Protein AF-S9UXD7-F1 (afdb_monomer)

Nearest PDB structures (foldseek):
  4kvh-assembly1_A-2  TM=6.970E-01  e=8.553E-04  Halomicrobium mukohataei DSM 12286
  4u13-assembly1_B  TM=7.756E-01  e=3.910E-03  Sinorhizobium meliloti 1021
  5ts4-assembly3_C  TM=5.796E-01  e=7.684E-03  synthetic construct
  3ehc-assembly1_A  TM=6.296E-01  e=1.212E-01  Agrobacterium fabrum str. C58
  7qyj-assembly1_B  TM=4.137E-01  e=4.979E+00  Tannerella forsythia

pLDDT: mean 71.97, std 18.78, range [33.69, 92.44]

Radius of gyration: 16.02 Å; Cα contacts (8 Å, |Δi|>4): 173; chains: 1; bounding box: 45×40×38 Å

Solvent-accessible surface area (backbone atoms only — not comparable to full-atom values): 6475 Å² total; per-residue (Å²): 118,69,69,65,53,57,67,63,47,83,66,23,39,31,38,41,88,90,49,75,31,57,31,65,70,48,31,50,52,52,52,50,56,42,61,76,36,39,50,76,48,71,77,47,67,83,40,74,79,47,102,42,32,31,36,34,36,29,35,37,30,54,40,92,89,63,77,75,94,78,63,99,82,67,57,85,79,52,52,66,72,49,69,40,52,29,38,40,39,38,32,48,57,97,92,36,72,32,34,37,43,35,41,72,56,75,74,85,82,81,130

Mean predicted aligned error: 11.0 Å

Organism: NCBI:txid28005

Foldseek 3Di:
DVVVVQQVDQAAWEAEAVGIDGDDVRNVVVVVVDVVFKDWDWPDDFDDPDPFKTKTKTWIATDQPNDPPPDPPDDSVVSRVDIFIKMWMFGDDPNDTRYIHIDTPPPPPDD

Structure (mmCIF, N/CA/C/O backbone):
data_AF-S9UXD7-F1
#
_entry.id   AF-S9UXD7-F1
#
loop_
_atom_site.group_PDB
_atom_site.id
_atom_site.type_symbol
_atom_site.label_atom_id
_atom_site.label_alt_id
_atom_site.label_comp_id
_atom_site.label_asym_id
_atom_site.label_entity_id
_atom_site.label_seq_id
_atom_site.pdbx_PDB_ins_code
_atom_site.Cartn_x
_atom_site.Cartn_y
_atom_site.Cartn_z
_atom_site.occupancy
_atom_site.B_iso_or_equiv
_atom_site.auth_seq_id
_atom_site.auth_comp_id
_atom_site.auth_asym_id
_atom_site.auth_atom_id
_atom_site.pdbx_PDB_model_num
ATOM 1 N N . MET A 1 1 ? -27.090 -7.910 -16.216 1.00 36.91 1 MET A N 1
ATOM 2 C CA . MET A 1 1 ? -27.456 -7.141 -14.996 1.00 36.91 1 MET A CA 1
ATOM 3 C C . MET A 1 1 ? -26.860 -7.713 -13.696 1.00 36.91 1 MET A C 1
ATOM 5 O O . MET A 1 1 ? -26.620 -6.935 -12.787 1.00 36.91 1 MET A O 1
ATOM 9 N N . LYS A 1 2 ? -26.554 -9.022 -13.592 1.00 37.59 2 LYS A N 1
ATOM 10 C CA . LYS A 1 2 ? -25.864 -9.607 -12.417 1.00 37.59 2 LYS A CA 1
ATOM 11 C C . LYS A 1 2 ? -24.397 -9.157 -12.252 1.00 37.59 2 LYS A C 1
ATOM 13 O O . LYS A 1 2 ? -23.953 -8.993 -11.124 1.00 37.59 2 LYS A O 1
ATOM 18 N N . GLU A 1 3 ? -23.684 -8.866 -13.342 1.00 37.91 3 GLU A N 1
ATOM 19 C CA . GLU A 1 3 ? -22.279 -8.400 -13.307 1.00 37.91 3 GLU A CA 1
ATOM 20 C C . GLU A 1 3 ? -22.113 -6.996 -12.696 1.00 37.91 3 GLU A C 1
ATOM 22 O O . GLU A 1 3 ? -21.145 -6.727 -11.987 1.00 37.91 3 GLU A O 1
ATOM 27 N N . PHE A 1 4 ? -23.089 -6.104 -12.894 1.00 39.22 4 PHE A N 1
ATOM 28 C CA . PHE A 1 4 ? -23.095 -4.781 -12.254 1.00 39.22 4 PHE A CA 1
ATOM 29 C C . PHE A 1 4 ? -23.369 -4.861 -10.747 1.00 39.22 4 PHE A C 1
ATOM 31 O O . PHE A 1 4 ? -22.851 -4.053 -9.981 1.00 39.22 4 PHE A O 1
ATOM 38 N N . VAL A 1 5 ? -24.139 -5.858 -10.302 1.00 42.84 5 VAL A N 1
ATOM 39 C CA . VAL A 1 5 ? -24.425 -6.077 -8.876 1.00 42.84 5 VAL A CA 1
ATOM 40 C C . VAL A 1 5 ? -23.211 -6.678 -8.162 1.00 42.84 5 VAL A C 1
ATOM 42 O O . VAL A 1 5 ? -22.914 -6.261 -7.046 1.00 42.84 5 VAL A 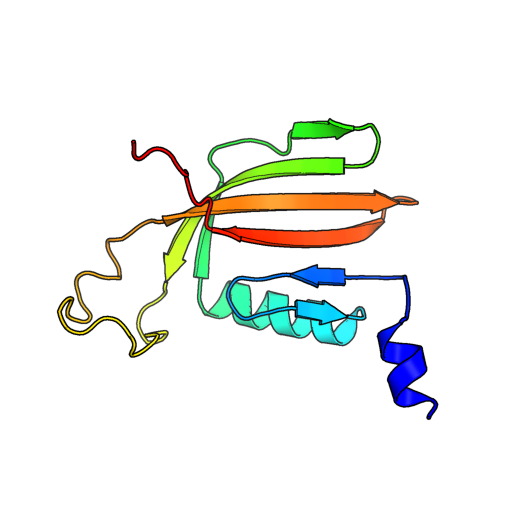O 1
ATOM 45 N N . SER A 1 6 ? -22.431 -7.550 -8.816 1.00 41.38 6 SER A N 1
ATOM 46 C CA . SER A 1 6 ? -21.146 -8.019 -8.267 1.00 41.38 6 SER A CA 1
ATOM 47 C C . SER A 1 6 ? -20.071 -6.925 -8.212 1.00 41.38 6 SER A C 1
ATOM 49 O O . SER A 1 6 ? -19.162 -6.997 -7.394 1.00 41.38 6 SER A O 1
ATOM 51 N N . LEU A 1 7 ? -20.184 -5.869 -9.027 1.00 39.81 7 LEU A N 1
ATOM 52 C CA . LEU A 1 7 ? -19.351 -4.664 -8.897 1.00 39.81 7 LEU A CA 1
ATOM 53 C C . LEU A 1 7 ? -19.752 -3.782 -7.701 1.00 39.81 7 LEU A C 1
ATOM 55 O O . LEU A 1 7 ? -19.003 -2.872 -7.343 1.00 39.81 7 LEU A O 1
ATOM 59 N N . MET A 1 8 ? -20.909 -4.021 -7.079 1.00 43.88 8 MET A N 1
ATOM 60 C CA . MET A 1 8 ? -21.331 -3.375 -5.827 1.00 43.88 8 MET A CA 1
ATOM 61 C C . MET A 1 8 ? -21.059 -4.244 -4.591 1.00 43.88 8 MET A C 1
ATOM 63 O O . MET A 1 8 ? -21.502 -3.910 -3.489 1.00 43.88 8 MET A O 1
ATOM 67 N N . ASP A 1 9 ? -20.341 -5.355 -4.765 1.00 48.50 9 ASP A N 1
ATOM 68 C CA . ASP A 1 9 ? -20.106 -6.313 -3.699 1.00 48.50 9 ASP A CA 1
ATOM 69 C C . ASP A 1 9 ? -19.156 -5.740 -2.631 1.00 48.50 9 ASP A C 1
ATOM 71 O O . ASP A 1 9 ? -18.089 -5.194 -2.926 1.00 48.50 9 ASP A O 1
ATOM 75 N N . ARG A 1 10 ? -19.582 -5.805 -1.364 1.00 53.25 10 ARG A N 1
ATOM 76 C CA . ARG A 1 10 ? -19.037 -5.001 -0.247 1.00 53.25 10 ARG A CA 1
ATOM 77 C C . ARG A 1 10 ? -17.721 -5.518 0.327 1.00 53.25 10 ARG A C 1
ATOM 79 O O . ARG A 1 10 ? -17.221 -4.948 1.295 1.00 53.25 10 ARG A O 1
ATOM 86 N N . TYR A 1 11 ? -17.201 -6.629 -0.182 1.00 60.97 11 TYR A N 1
ATOM 87 C CA . TYR A 1 11 ? -16.288 -7.432 0.625 1.00 60.97 11 TYR A CA 1
ATOM 88 C C . TYR A 1 11 ? -14.819 -7.024 0.515 1.00 60.97 11 TYR A C 1
ATOM 90 O O . TYR A 1 11 ? -14.119 -7.141 1.516 1.00 60.97 11 TYR A O 1
ATOM 98 N N . VAL A 1 12 ? -14.353 -6.505 -0.629 1.00 64.06 12 VAL A N 1
ATOM 99 C CA . VAL A 1 12 ? -12.985 -5.972 -0.770 1.00 64.06 12 VAL A CA 1
ATOM 100 C C . VAL A 1 12 ? -12.943 -4.870 -1.829 1.00 64.06 12 VAL A C 1
ATOM 102 O O . VAL A 1 12 ? -13.266 -5.107 -2.994 1.00 64.06 12 VAL A O 1
ATOM 105 N N . HIS A 1 13 ? -12.502 -3.681 -1.432 1.00 79.31 13 HIS A N 1
ATOM 106 C CA . HIS A 1 13 ? -12.185 -2.568 -2.323 1.00 79.31 13 HIS A CA 1
ATOM 107 C C . HIS A 1 13 ? -10.679 -2.303 -2.290 1.00 79.31 13 HIS A C 1
ATOM 109 O O . HIS A 1 13 ? -10.088 -2.225 -1.214 1.00 79.31 13 HIS A O 1
ATOM 115 N N . PHE A 1 14 ? -10.059 -2.161 -3.457 1.00 78.62 14 PHE A N 1
ATOM 116 C CA . PHE A 1 14 ? -8.625 -1.933 -3.577 1.00 78.62 14 PHE A CA 1
ATOM 117 C C . PHE A 1 14 ? -8.369 -0.795 -4.556 1.00 78.62 14 PHE A C 1
ATOM 119 O O . PHE A 1 14 ? -8.623 -0.926 -5.749 1.00 78.62 14 PHE A O 1
ATOM 126 N N . SER A 1 15 ? -7.858 0.314 -4.052 1.00 82.69 15 SER A N 1
ATOM 127 C CA . SER A 1 15 ? -7.367 1.435 -4.841 1.00 82.69 15 SER A CA 1
ATOM 128 C C . SER A 1 15 ? -5.838 1.390 -4.864 1.00 82.69 15 SER A C 1
ATOM 130 O O . SER A 1 15 ? -5.200 1.084 -3.855 1.00 82.69 15 SER A O 1
ATOM 132 N N . SER A 1 16 ? -5.266 1.612 -6.045 1.00 82.31 16 SER A N 1
ATOM 133 C CA . SER A 1 16 ? -3.830 1.556 -6.332 1.00 82.31 16 SER A CA 1
ATOM 134 C C . SER A 1 16 ? -3.425 2.702 -7.256 1.00 82.31 16 SER A C 1
ATOM 136 O O . SER A 1 16 ? -4.282 3.382 -7.826 1.00 82.31 16 SER A O 1
ATOM 138 N N . LEU A 1 17 ? -2.123 2.840 -7.527 1.00 77.38 17 LEU A N 1
ATOM 139 C CA . LEU A 1 17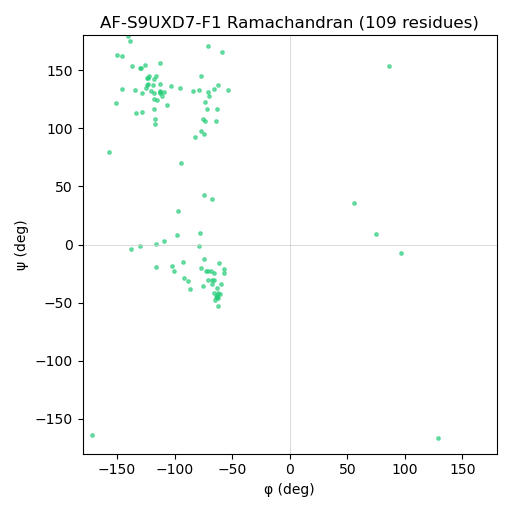 ? -1.602 3.861 -8.445 1.00 77.38 17 LEU A CA 1
ATOM 140 C C . LEU A 1 17 ? -2.115 3.748 -9.894 1.00 77.38 17 LEU A C 1
ATOM 142 O O . LEU A 1 17 ? -1.974 4.707 -10.648 1.00 77.38 17 LEU A O 1
ATOM 146 N N . TRP A 1 18 ? -2.700 2.615 -10.297 1.00 75.81 18 TRP A N 1
ATOM 147 C CA . TRP A 1 18 ? -3.227 2.408 -11.658 1.00 75.81 18 TRP A CA 1
ATOM 148 C C . TRP A 1 18 ? -4.754 2.369 -11.729 1.00 75.81 18 TRP A C 1
ATOM 150 O O . TRP A 1 18 ? -5.304 2.130 -12.802 1.00 75.81 18 TRP A O 1
ATOM 160 N N . GLY A 1 19 ? -5.443 2.578 -10.606 1.00 78.75 19 GLY A N 1
ATOM 161 C CA . GLY A 1 19 ? -6.900 2.584 -10.543 1.00 78.75 19 GLY A CA 1
ATOM 162 C C . GLY A 1 19 ? -7.470 1.685 -9.452 1.00 78.75 19 GLY A C 1
ATOM 163 O O . GLY A 1 19 ? -6.767 1.232 -8.544 1.00 78.75 19 GLY A O 1
ATOM 164 N N . VAL A 1 20 ? -8.778 1.451 -9.557 1.00 81.44 20 VAL A N 1
ATOM 165 C CA . VAL A 1 20 ? -9.607 0.834 -8.518 1.00 81.44 20 VAL A CA 1
ATOM 166 C C . VAL A 1 20 ? -10.109 -0.538 -8.966 1.00 81.44 20 VAL A C 1
ATOM 168 O O . VAL A 1 20 ? -10.693 -0.673 -10.039 1.00 81.44 20 VAL A O 1
ATOM 171 N N . ALA A 1 21 ? -9.945 -1.542 -8.108 1.00 82.62 21 ALA A N 1
ATOM 172 C CA . ALA A 1 21 ? -10.497 -2.883 -8.251 1.00 82.62 21 ALA A CA 1
ATOM 173 C C . ALA A 1 21 ? -11.491 -3.201 -7.127 1.00 82.62 21 ALA A C 1
ATOM 175 O O . ALA A 1 21 ? -11.329 -2.794 -5.973 1.00 82.62 21 ALA A O 1
ATOM 176 N N . ARG A 1 22 ? -12.531 -3.963 -7.475 1.00 83.31 22 ARG A N 1
ATOM 177 C CA . ARG A 1 22 ? -13.568 -4.431 -6.549 1.00 83.31 22 ARG A CA 1
ATOM 178 C C . ARG A 1 22 ? -13.647 -5.953 -6.593 1.00 83.31 22 ARG A C 1
ATOM 180 O O . ARG A 1 22 ? -13.588 -6.540 -7.671 1.00 83.31 22 ARG A O 1
ATOM 187 N N . GLY A 1 23 ? -13.790 -6.573 -5.426 1.00 79.44 23 GLY A N 1
ATOM 188 C CA . GLY A 1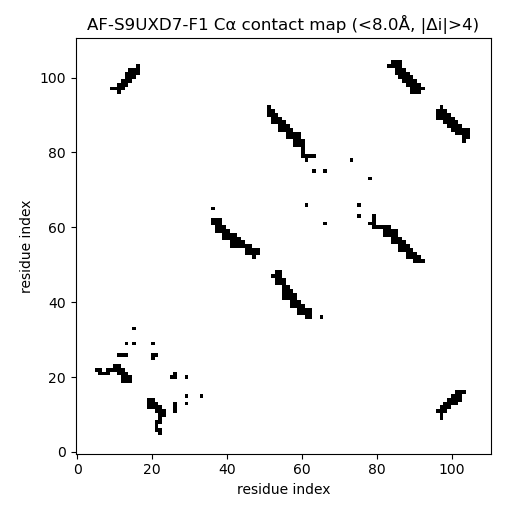 23 ? -13.800 -8.026 -5.271 1.00 79.44 23 GLY A CA 1
ATOM 189 C C . GLY A 1 23 ? -12.398 -8.629 -5.122 1.00 79.44 23 GLY A C 1
ATOM 190 O O . GLY A 1 23 ? -11.398 -8.077 -5.582 1.00 79.44 23 GLY A O 1
ATOM 191 N N . ALA A 1 24 ? -12.325 -9.785 -4.458 1.00 76.88 24 ALA A N 1
ATOM 192 C CA . ALA A 1 24 ? -11.063 -10.383 -4.016 1.00 76.88 24 ALA A CA 1
ATOM 193 C C . ALA A 1 24 ? -10.115 -10.747 -5.174 1.00 76.88 24 ALA A C 1
ATOM 195 O O . ALA A 1 24 ? -8.940 -10.398 -5.130 1.00 76.88 24 ALA A O 1
ATOM 196 N N . HIS A 1 25 ? -10.615 -11.393 -6.233 1.00 80.44 25 HIS A N 1
ATOM 197 C CA . HIS A 1 25 ? -9.780 -11.805 -7.369 1.00 80.44 25 HIS A CA 1
ATOM 198 C C . HIS A 1 25 ? -9.158 -10.612 -8.107 1.00 80.44 25 HIS A C 1
ATOM 200 O O . HIS A 1 25 ? -7.957 -10.614 -8.379 1.00 80.44 25 HIS A O 1
ATOM 206 N N . ALA A 1 26 ? -9.953 -9.573 -8.380 1.00 79.69 26 ALA A N 1
ATOM 207 C CA . ALA A 1 26 ? -9.468 -8.361 -9.031 1.00 79.69 26 ALA A CA 1
ATOM 208 C C . ALA A 1 26 ? -8.469 -7.607 -8.138 1.00 79.69 26 ALA A C 1
ATOM 210 O O . ALA A 1 26 ? -7.422 -7.177 -8.617 1.00 79.69 26 ALA A O 1
ATOM 211 N N . ALA A 1 27 ? -8.741 -7.515 -6.831 1.00 80.81 27 ALA A N 1
ATOM 212 C CA . ALA A 1 27 ? -7.817 -6.919 -5.867 1.00 80.81 27 ALA A CA 1
ATOM 213 C C . ALA A 1 27 ? -6.471 -7.667 -5.814 1.00 80.81 27 ALA A C 1
ATOM 215 O O . ALA A 1 27 ? -5.415 -7.035 -5.832 1.00 80.81 27 ALA A O 1
ATOM 216 N N . CYS A 1 28 ? -6.483 -9.005 -5.819 1.00 81.75 28 CYS A N 1
ATOM 217 C CA . CYS A 1 28 ? -5.262 -9.813 -5.870 1.00 81.75 28 CYS A CA 1
ATOM 218 C C . CYS A 1 28 ? -4.466 -9.586 -7.162 1.00 81.75 28 CYS A C 1
ATOM 220 O O . CYS A 1 28 ? -3.242 -9.469 -7.099 1.00 81.75 28 CYS A O 1
ATOM 222 N N . ALA A 1 29 ? -5.137 -9.489 -8.313 1.00 83.25 29 ALA A N 1
ATOM 223 C CA . ALA A 1 29 ? -4.482 -9.220 -9.592 1.00 83.25 29 ALA A CA 1
ATOM 224 C C . ALA A 1 29 ? -3.812 -7.836 -9.614 1.00 83.25 29 ALA A C 1
ATOM 226 O O . ALA A 1 29 ? -2.648 -7.723 -10.001 1.00 83.25 29 ALA A O 1
ATOM 227 N N . VAL A 1 30 ? -4.504 -6.796 -9.127 1.00 83.25 30 VAL A N 1
ATOM 228 C CA . VAL A 1 30 ? -3.931 -5.444 -9.010 1.00 83.25 30 VAL A CA 1
ATOM 229 C C . VAL A 1 30 ? -2.752 -5.434 -8.040 1.00 83.25 30 VAL A C 1
ATOM 231 O O . VAL A 1 30 ? -1.709 -4.889 -8.379 1.00 83.25 30 VAL A O 1
ATOM 234 N N . MET A 1 31 ? -2.859 -6.098 -6.886 1.00 82.50 31 MET A N 1
ATOM 235 C CA . MET A 1 31 ? -1.752 -6.213 -5.930 1.00 82.50 31 MET A CA 1
ATOM 236 C C . MET A 1 31 ? -0.544 -6.969 -6.510 1.00 82.50 31 MET A C 1
ATOM 238 O O . MET A 1 31 ? 0.601 -6.617 -6.231 1.00 82.50 31 MET A O 1
ATOM 242 N N . GLY A 1 32 ? -0.77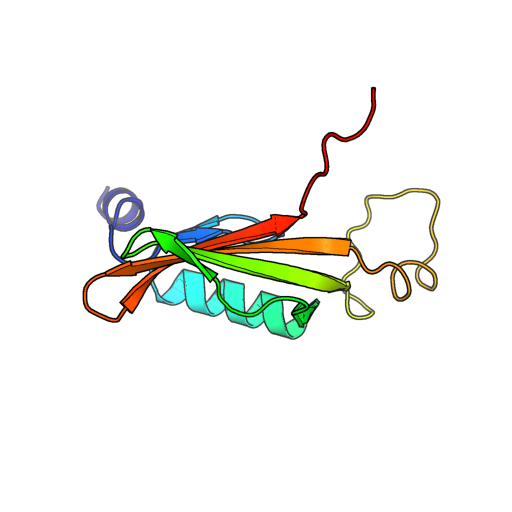7 -8.010 -7.313 1.00 83.50 32 GLY A N 1
ATOM 243 C CA . GLY A 1 32 ? 0.285 -8.745 -8.002 1.00 83.50 32 GLY A CA 1
ATOM 244 C C . GLY A 1 32 ? 1.006 -7.873 -9.028 1.00 83.50 32 GLY A C 1
ATOM 245 O O . GLY A 1 32 ? 2.232 -7.776 -9.003 1.00 83.50 32 GLY A O 1
ATOM 246 N N . ASN A 1 33 ? 0.240 -7.168 -9.865 1.00 82.94 33 ASN A N 1
ATOM 247 C CA . ASN A 1 33 ? 0.774 -6.175 -10.795 1.00 82.94 33 ASN A CA 1
ATOM 248 C C . ASN A 1 33 ? 1.505 -5.046 -10.049 1.00 82.94 33 ASN A C 1
ATOM 250 O O . ASN A 1 33 ? 2.529 -4.573 -10.532 1.00 82.94 33 ASN A O 1
ATOM 254 N N . GLU A 1 34 ? 1.035 -4.670 -8.854 1.00 82.00 34 GLU A N 1
ATOM 255 C CA . GLU A 1 34 ? 1.678 -3.662 -8.015 1.00 82.00 34 GLU A CA 1
ATOM 256 C C . GLU A 1 34 ? 3.078 -4.072 -7.589 1.00 82.00 34 GLU A C 1
ATOM 258 O O . GLU A 1 34 ? 4.047 -3.359 -7.836 1.00 82.00 34 GLU A O 1
ATOM 263 N N . ARG A 1 35 ? 3.188 -5.268 -7.014 1.00 82.06 35 ARG A N 1
ATOM 264 C CA . ARG A 1 35 ? 4.454 -5.831 -6.536 1.00 82.06 35 ARG A CA 1
ATOM 265 C C . ARG A 1 35 ? 5.444 -6.118 -7.659 1.00 82.06 35 ARG A C 1
ATOM 267 O O . ARG A 1 35 ? 6.644 -6.048 -7.431 1.00 82.06 35 ARG A O 1
ATOM 274 N N . ALA A 1 36 ? 4.950 -6.444 -8.852 1.00 83.62 36 ALA A N 1
ATOM 275 C CA . ALA A 1 36 ? 5.796 -6.691 -10.016 1.00 83.62 36 ALA A CA 1
ATOM 276 C C . ALA A 1 36 ? 6.418 -5.407 -10.587 1.00 83.62 36 ALA A C 1
ATOM 278 O O . ALA A 1 36 ? 7.425 -5.474 -11.284 1.00 83.62 36 ALA A O 1
ATOM 279 N N . LYS A 1 37 ? 5.802 -4.250 -10.323 1.00 82.00 37 LYS A N 1
ATOM 280 C CA . LYS A 1 37 ? 6.122 -2.972 -10.974 1.00 82.00 37 LYS A CA 1
ATOM 281 C C . LYS A 1 37 ? 6.658 -1.910 -10.026 1.00 82.00 37 LYS A C 1
ATOM 283 O O . LYS A 1 37 ? 7.274 -0.945 -10.476 1.00 82.00 37 LYS A O 1
ATOM 288 N N . LEU A 1 38 ? 6.418 -2.073 -8.728 1.00 83.00 38 LEU A N 1
ATOM 289 C CA . LEU A 1 38 ? 6.803 -1.123 -7.699 1.00 83.00 38 LEU A CA 1
ATOM 290 C C . LEU A 1 38 ? 7.655 -1.783 -6.629 1.00 83.00 38 LEU A C 1
ATOM 292 O O . LEU A 1 38 ? 7.378 -2.889 -6.165 1.00 83.00 38 LEU A O 1
ATOM 296 N N . ARG A 1 39 ? 8.627 -1.018 -6.145 1.00 86.88 39 ARG A N 1
ATOM 297 C CA . ARG A 1 39 ? 9.294 -1.271 -4.874 1.00 86.88 39 ARG A CA 1
ATOM 298 C C . ARG A 1 39 ? 8.810 -0.244 -3.8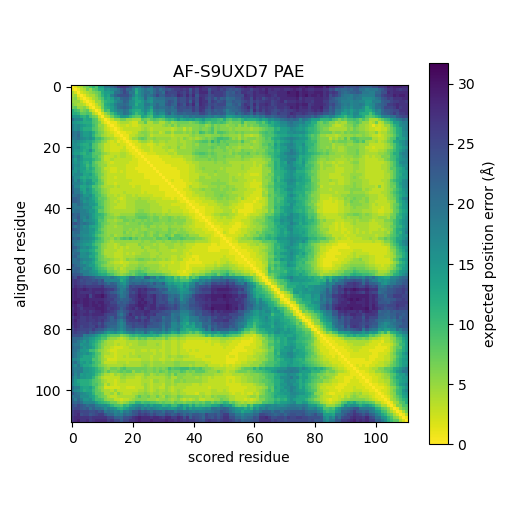60 1.00 86.88 39 ARG A C 1
ATOM 300 O O . ARG A 1 39 ? 8.975 0.954 -4.073 1.00 86.88 39 ARG A O 1
ATOM 307 N N . ILE A 1 40 ? 8.206 -0.721 -2.773 1.00 86.44 40 ILE A N 1
ATOM 308 C CA . ILE A 1 40 ? 7.677 0.123 -1.696 1.00 86.44 40 ILE A CA 1
ATOM 309 C C . ILE A 1 40 ? 8.561 -0.034 -0.459 1.00 86.44 40 ILE A C 1
ATOM 311 O O . ILE A 1 40 ? 8.839 -1.156 -0.032 1.00 86.44 40 ILE A O 1
ATOM 315 N N . THR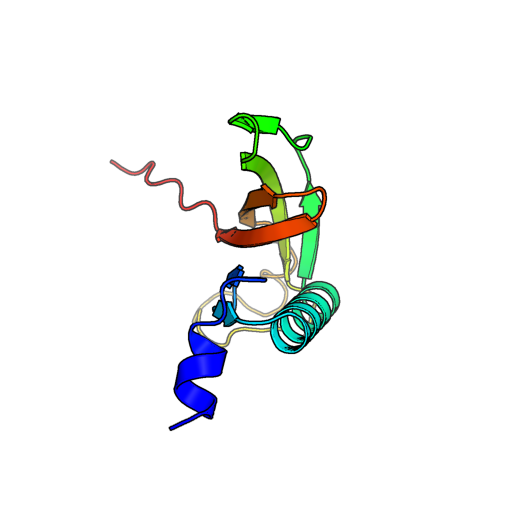 A 1 41 ? 8.960 1.090 0.126 1.00 89.06 41 THR A N 1
ATOM 316 C CA . THR A 1 41 ? 9.695 1.166 1.391 1.00 89.06 41 THR A CA 1
ATOM 317 C C . THR A 1 41 ? 8.838 1.921 2.396 1.00 89.06 41 THR A C 1
ATOM 319 O O . THR A 1 41 ? 8.541 3.094 2.190 1.00 89.06 41 THR A O 1
ATOM 322 N N . TRP A 1 42 ? 8.427 1.267 3.479 1.00 89.94 42 TRP A N 1
ATOM 323 C CA . TRP A 1 42 ? 7.621 1.899 4.526 1.00 89.94 42 TRP A CA 1
ATOM 324 C C . TRP A 1 42 ? 8.516 2.648 5.506 1.00 89.94 42 TRP A C 1
ATOM 326 O O . TRP A 1 42 ? 9.506 2.093 5.978 1.00 89.94 42 TRP A O 1
ATOM 336 N N . THR A 1 43 ? 8.165 3.893 5.811 1.00 89.12 43 THR A N 1
ATOM 337 C CA . THR A 1 43 ? 8.877 4.709 6.804 1.00 89.12 43 THR A CA 1
ATOM 338 C C . THR A 1 43 ? 8.167 4.760 8.139 1.00 89.12 43 THR A C 1
ATOM 340 O O . THR A 1 43 ? 8.816 5.003 9.150 1.00 89.12 43 THR A O 1
ATOM 343 N N . SER A 1 44 ? 6.857 4.512 8.156 1.00 87.06 44 SER A N 1
ATOM 344 C CA . SER A 1 44 ? 6.091 4.380 9.389 1.00 87.06 44 SER A CA 1
ATOM 345 C C . SER A 1 44 ? 5.582 2.954 9.578 1.00 87.06 44 SER A C 1
ATOM 347 O O . SER A 1 44 ? 5.420 2.176 8.628 1.00 87.06 44 SER A O 1
ATOM 349 N N . GLN A 1 45 ? 5.324 2.610 10.838 1.00 89.81 45 GLN A N 1
ATOM 350 C CA . GLN A 1 45 ? 4.523 1.436 11.151 1.00 89.81 45 GLN A CA 1
ATOM 351 C C . GLN A 1 45 ? 3.056 1.695 10.788 1.00 89.81 45 GLN A C 1
ATOM 353 O O . GLN A 1 45 ? 2.664 2.802 10.419 1.00 89.81 45 GLN A O 1
ATOM 358 N N . LEU A 1 46 ? 2.251 0.638 10.853 1.00 87.50 46 LEU A N 1
ATOM 359 C CA . LEU A 1 46 ? 0.820 0.748 10.642 1.00 87.50 46 LEU A CA 1
ATOM 360 C C . LEU A 1 46 ? 0.172 1.407 11.870 1.00 87.50 46 LEU A C 1
ATOM 362 O O . LEU A 1 46 ? 0.045 0.777 12.917 1.00 87.50 46 LEU A O 1
ATOM 366 N N . GLU A 1 47 ? -0.227 2.667 11.733 1.00 91.56 47 GLU A N 1
ATOM 367 C CA . GLU A 1 47 ? -0.797 3.479 12.806 1.00 91.56 47 GLU A CA 1
ATOM 368 C C . GLU A 1 47 ? -2.331 3.445 12.770 1.00 91.56 47 GLU A C 1
ATOM 370 O O . GLU A 1 47 ? -2.931 3.587 11.698 1.00 91.56 47 GLU A O 1
ATOM 375 N N . PRO A 1 48 ? -3.005 3.256 13.917 1.00 91.50 48 PRO A N 1
ATOM 376 C CA . PRO A 1 48 ? -4.458 3.306 13.979 1.00 91.50 48 PRO A CA 1
ATOM 377 C C . PRO A 1 48 ? -4.955 4.754 13.863 1.00 91.50 48 PRO A C 1
ATOM 379 O O . PRO A 1 48 ? -4.633 5.603 14.687 1.00 91.50 48 PRO A O 1
ATOM 382 N N . VAL A 1 49 ? -5.801 5.022 12.866 1.00 89.62 49 VAL A N 1
ATOM 383 C CA . VAL A 1 49 ? -6.576 6.275 12.757 1.00 89.62 49 VAL A CA 1
ATOM 384 C C . VAL A 1 49 ? -7.883 6.152 13.538 1.00 89.62 49 VAL A C 1
ATOM 386 O O . VAL A 1 49 ? -8.347 7.097 14.168 1.00 89.62 49 VAL A O 1
ATOM 389 N N . THR A 1 50 ? -8.492 4.966 13.492 1.00 89.56 50 THR A N 1
ATOM 390 C CA . THR A 1 50 ? -9.664 4.583 14.291 1.00 89.56 50 THR A CA 1
ATOM 391 C C . THR A 1 50 ? -9.504 3.128 14.747 1.00 89.56 50 THR A C 1
ATOM 393 O O . THR A 1 50 ? -8.548 2.460 14.362 1.00 89.56 50 THR A O 1
ATOM 396 N N . ALA A 1 51 ? -10.464 2.584 15.502 1.00 86.19 51 ALA A N 1
ATOM 397 C CA . ALA A 1 51 ? -10.451 1.177 15.927 1.00 86.19 51 ALA A CA 1
ATOM 398 C C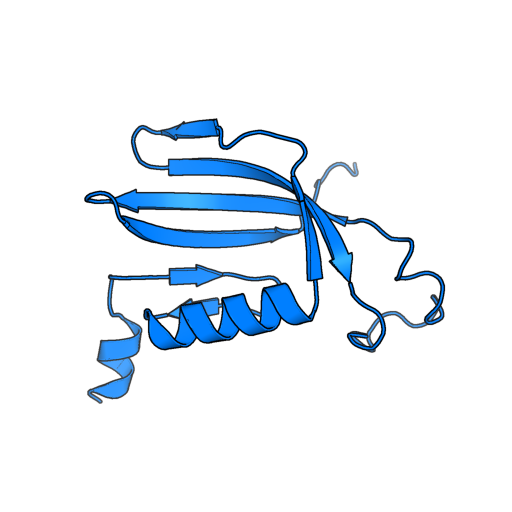 . ALA A 1 51 ? -10.381 0.158 14.766 1.00 86.19 51 ALA A C 1
ATOM 400 O O . ALA A 1 51 ? -10.008 -0.998 14.966 1.00 86.19 51 ALA A O 1
ATOM 401 N N . HIS A 1 52 ? -10.765 0.568 13.554 1.00 86.38 52 HIS A N 1
ATOM 402 C CA . HIS A 1 52 ? -10.852 -0.304 12.380 1.00 86.38 52 HIS A CA 1
ATOM 403 C C . HIS A 1 52 ? -10.149 0.261 11.145 1.00 86.38 52 HIS A C 1
ATOM 405 O O . HIS A 1 52 ? -10.137 -0.400 10.108 1.00 86.38 52 HIS A O 1
ATOM 411 N N . THR A 1 53 ? -9.574 1.458 11.242 1.00 87.50 53 THR A N 1
ATOM 412 C CA . THR A 1 53 ? -8.885 2.127 10.138 1.00 87.50 53 THR A CA 1
ATOM 413 C C . THR A 1 53 ? -7.449 2.375 10.527 1.00 87.50 53 THR A C 1
ATOM 415 O O . THR A 1 53 ? -7.176 2.931 11.587 1.00 87.50 53 THR A O 1
ATOM 418 N N . PHE A 1 54 ? -6.547 2.027 9.628 1.00 89.56 54 PHE A N 1
ATOM 419 C CA . PHE A 1 54 ? -5.121 2.147 9.826 1.00 89.56 54 PHE A CA 1
ATOM 420 C C . PHE A 1 54 ? -4.490 2.882 8.657 1.00 89.56 54 PHE A C 1
ATOM 422 O O . PHE A 1 54 ? -4.988 2.807 7.533 1.00 89.56 54 PHE A O 1
ATOM 429 N N . MET A 1 55 ? -3.380 3.559 8.910 1.00 92.44 55 MET A N 1
ATOM 430 C CA . MET A 1 55 ? -2.595 4.196 7.869 1.00 92.44 55 MET A CA 1
ATOM 431 C C . MET A 1 55 ? -1.108 3.965 8.068 1.00 92.44 55 MET A C 1
ATOM 433 O O . MET A 1 55 ? -0.634 3.763 9.181 1.00 92.44 55 MET A O 1
ATOM 437 N N . ARG A 1 56 ? -0.367 4.004 6.969 1.00 92.31 56 ARG A N 1
ATOM 438 C CA . ARG A 1 56 ? 1.087 4.114 7.004 1.00 92.31 56 ARG A CA 1
ATOM 439 C C . ARG A 1 56 ? 1.599 4.849 5.790 1.00 92.31 56 ARG A C 1
ATOM 441 O O . ARG A 1 56 ? 0.917 4.974 4.771 1.00 92.31 56 ARG A O 1
ATOM 448 N N . GLU A 1 57 ? 2.831 5.292 5.913 1.00 91.88 57 GLU A N 1
ATOM 449 C CA . GLU A 1 57 ? 3.495 6.110 4.926 1.00 91.88 57 GLU A CA 1
ATOM 450 C C . GLU A 1 57 ? 4.809 5.478 4.518 1.00 91.88 57 GLU A C 1
ATOM 452 O O . GLU A 1 57 ? 5.430 4.686 5.239 1.00 91.88 57 GLU A O 1
ATOM 457 N N . GLY A 1 58 ? 5.216 5.816 3.310 1.00 90.00 58 GLY A N 1
ATOM 458 C CA . GLY A 1 58 ? 6.451 5.322 2.762 1.00 90.00 58 GLY A CA 1
ATOM 459 C C . GLY A 1 58 ? 6.793 5.996 1.457 1.00 90.00 58 GLY A C 1
ATOM 460 O O . GLY A 1 58 ? 6.235 7.026 1.074 1.00 90.00 58 GLY A O 1
ATOM 461 N N . TYR A 1 59 ? 7.710 5.353 0.762 1.00 88.06 59 TYR A N 1
ATOM 462 C CA . TYR A 1 59 ? 8.185 5.753 -0.539 1.00 88.06 59 TYR A CA 1
ATOM 463 C C . TYR A 1 59 ? 7.960 4.631 -1.533 1.00 88.06 59 TYR A C 1
ATOM 465 O O . TYR A 1 59 ? 8.086 3.448 -1.209 1.00 88.06 59 TYR A O 1
ATOM 473 N N . VAL A 1 60 ? 7.643 5.017 -2.759 1.00 86.94 60 VAL A N 1
ATOM 474 C CA . VAL A 1 60 ? 7.511 4.103 -3.879 1.00 86.94 60 VAL A CA 1
ATOM 475 C C . VAL A 1 60 ? 8.519 4.432 -4.961 1.00 86.94 60 VAL A C 1
ATOM 477 O O . VAL A 1 60 ? 8.791 5.598 -5.249 1.00 86.94 60 VAL A O 1
ATOM 480 N N . HIS A 1 61 ? 9.038 3.376 -5.568 1.00 83.94 61 HIS A N 1
ATOM 481 C CA . HIS A 1 61 ? 9.933 3.419 -6.707 1.00 83.94 61 HIS A CA 1
ATOM 482 C C . HIS A 1 61 ? 9.342 2.578 -7.829 1.00 83.94 61 HIS A C 1
ATOM 484 O O . HIS A 1 61 ? 8.897 1.452 -7.592 1.00 83.94 61 HIS A O 1
ATOM 490 N N . LEU A 1 62 ? 9.366 3.110 -9.047 1.00 77.19 62 LEU A N 1
ATOM 491 C CA . LEU A 1 62 ? 9.015 2.351 -10.242 1.00 77.19 62 LEU A CA 1
ATOM 492 C C . LEU A 1 62 ? 10.199 1.469 -10.639 1.00 77.19 62 LEU A C 1
ATOM 494 O O . LEU A 1 62 ? 11.337 1.935 -10.687 1.00 77.19 62 LEU A O 1
ATOM 498 N N . LEU A 1 63 ? 9.926 0.199 -10.921 1.00 75.38 63 LEU A N 1
ATOM 499 C CA . LEU A 1 63 ? 10.926 -0.714 -11.462 1.00 75.38 63 LEU A CA 1
ATOM 500 C C . LEU A 1 63 ? 11.137 -0.426 -12.958 1.00 75.38 63 LEU A C 1
ATOM 502 O O . LEU A 1 63 ? 10.202 -0.040 -13.672 1.00 75.38 63 LEU A O 1
ATOM 506 N N . GLU A 1 64 ? 12.378 -0.579 -13.418 1.00 58.78 64 GLU A N 1
ATOM 507 C CA . GLU A 1 64 ? 12.796 -0.336 -14.803 1.00 58.78 64 GLU A CA 1
ATOM 508 C C . GLU A 1 64 ? 11.920 -1.133 -15.791 1.00 58.78 64 GLU A C 1
ATOM 510 O O . GLU A 1 64 ? 11.623 -2.304 -15.565 1.00 58.78 64 GLU A O 1
ATOM 515 N N . GLY A 1 65 ? 11.436 -0.478 -16.854 1.00 60.50 65 GLY A N 1
ATOM 516 C CA . GLY A 1 65 ? 10.493 -1.059 -17.825 1.00 60.50 65 GLY A CA 1
ATOM 517 C C . GLY A 1 65 ? 9.013 -0.728 -17.580 1.00 60.50 65 GLY A C 1
ATOM 518 O O . GLY A 1 65 ? 8.180 -0.986 -18.446 1.00 60.50 65 GLY A O 1
ATOM 519 N N . THR A 1 66 ? 8.669 -0.087 -16.456 1.00 55.78 66 THR A N 1
ATOM 520 C CA . THR A 1 66 ? 7.279 0.284 -16.111 1.00 55.78 66 THR A CA 1
ATOM 521 C C . THR A 1 66 ? 6.901 1.730 -16.458 1.00 55.78 66 THR A C 1
ATOM 523 O O . THR A 1 66 ? 6.084 2.363 -15.783 1.00 55.78 66 THR A O 1
ATOM 526 N N . PHE A 1 67 ? 7.536 2.292 -17.483 1.00 55.25 67 PHE A N 1
ATOM 527 C CA . PHE A 1 67 ? 7.429 3.708 -17.817 1.00 55.25 67 PHE A CA 1
ATOM 528 C C . PHE A 1 67 ? 5.995 4.096 -18.206 1.00 55.25 67 PHE A C 1
ATOM 530 O O . PHE A 1 67 ? 5.461 3.649 -19.218 1.00 55.25 67 PHE A O 1
ATOM 537 N N . VAL A 1 68 ? 5.382 4.979 -17.412 1.00 46.53 68 VAL A N 1
ATOM 538 C CA . VAL A 1 68 ? 4.234 5.778 -17.849 1.00 46.53 68 VAL A CA 1
ATOM 539 C C . VAL A 1 68 ? 4.802 6.855 -18.767 1.00 46.53 68 VAL A C 1
ATOM 541 O O . VAL A 1 68 ? 5.496 7.762 -18.312 1.00 46.53 68 VAL A O 1
ATOM 544 N N . SER A 1 69 ? 4.545 6.728 -20.064 1.00 40.62 69 SER A N 1
ATOM 545 C CA . SER A 1 69 ? 5.030 7.577 -21.159 1.00 40.62 69 SER A CA 1
ATOM 546 C C . SER A 1 69 ? 4.468 9.015 -21.154 1.00 40.62 69 SER A C 1
ATOM 548 O O . SER A 1 69 ? 4.114 9.540 -22.204 1.00 40.62 69 SER A O 1
ATOM 550 N N . GLY A 1 70 ? 4.325 9.652 -19.988 1.00 45.66 70 GLY A N 1
ATOM 551 C CA . GLY A 1 70 ? 3.593 10.916 -19.827 1.00 45.66 70 GLY A CA 1
ATOM 552 C C . GLY A 1 70 ? 4.407 12.128 -19.367 1.00 45.66 70 GLY A C 1
ATOM 553 O O . GLY A 1 70 ? 3.822 13.191 -19.197 1.00 45.66 70 GLY A O 1
ATOM 554 N N . LEU A 1 71 ? 5.720 12.014 -19.137 1.00 41.84 71 LEU A N 1
ATOM 555 C CA . LEU A 1 71 ? 6.553 13.144 -18.694 1.00 41.84 71 LEU A CA 1
ATOM 556 C C . LEU A 1 71 ? 7.626 13.461 -19.752 1.00 41.84 71 LEU A C 1
ATOM 558 O O . LEU A 1 71 ? 8.572 12.687 -19.890 1.00 41.84 71 LEU A O 1
ATOM 562 N N . PRO A 1 72 ? 7.510 14.576 -20.501 1.00 33.69 72 PRO A N 1
ATOM 563 C CA . PRO A 1 72 ? 8.267 14.787 -21.738 1.00 33.69 72 PRO A CA 1
ATOM 564 C C . PRO A 1 72 ? 9.744 15.198 -21.573 1.00 33.69 72 PRO A C 1
ATOM 566 O O . PRO A 1 72 ? 10.368 15.547 -22.565 1.00 33.69 72 PRO A O 1
ATOM 569 N N . PHE A 1 73 ? 10.339 15.154 -20.373 1.00 45.34 73 PHE A N 1
ATOM 570 C CA . PHE A 1 73 ? 11.701 15.689 -20.165 1.00 45.34 73 PHE A CA 1
ATOM 571 C C . PHE A 1 73 ? 12.644 14.861 -19.293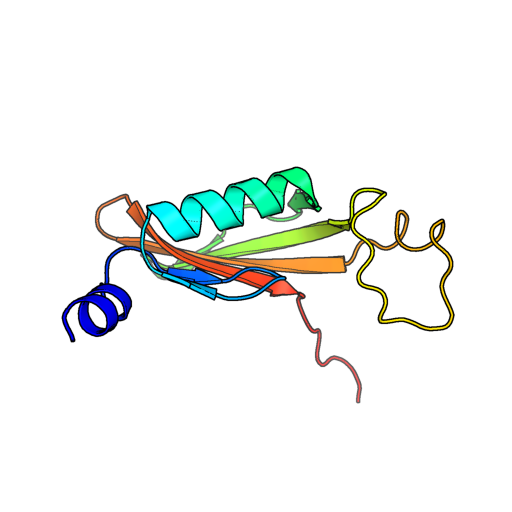 1.00 45.34 73 PHE A C 1
ATOM 573 O O . PHE A 1 73 ? 13.811 15.221 -19.157 1.00 45.34 73 PHE A O 1
ATOM 580 N N . ILE A 1 74 ? 12.193 13.752 -18.707 1.00 45.59 74 ILE A N 1
ATOM 581 C CA . ILE A 1 74 ? 13.029 12.986 -17.781 1.00 45.59 74 ILE A CA 1
ATOM 582 C C . ILE A 1 74 ? 13.252 11.601 -18.374 1.00 45.59 74 ILE A C 1
ATOM 584 O O . ILE A 1 74 ? 12.353 10.766 -18.394 1.00 45.59 74 ILE A O 1
ATOM 588 N N . GLY A 1 75 ? 14.456 11.394 -18.908 1.00 43.53 75 GLY A N 1
ATOM 589 C CA . GLY A 1 75 ? 14.863 10.131 -19.509 1.00 43.53 75 GLY A CA 1
ATOM 590 C C . GLY A 1 75 ? 14.790 8.940 -18.537 1.00 43.53 75 GLY A C 1
ATOM 591 O O . GLY A 1 75 ? 14.717 9.122 -17.317 1.00 43.53 75 GLY A O 1
ATOM 592 N N . PRO A 1 76 ? 14.856 7.708 -19.070 1.00 46.62 76 PRO A N 1
ATOM 593 C CA . PRO A 1 76 ? 14.597 6.463 -18.339 1.00 46.62 76 PRO A CA 1
ATOM 594 C C . PRO A 1 76 ? 15.475 6.247 -17.095 1.00 46.62 76 PRO A C 1
ATOM 596 O O . PRO A 1 76 ? 15.061 5.576 -16.153 1.00 46.62 76 PRO A O 1
ATOM 599 N N . TYR A 1 77 ? 16.655 6.868 -17.055 1.00 42.75 77 TYR A N 1
ATOM 600 C CA . TYR A 1 77 ? 17.599 6.771 -15.942 1.00 42.75 77 TYR A CA 1
ATOM 601 C C . TYR A 1 77 ? 17.237 7.609 -14.720 1.00 42.75 77 TYR A C 1
ATOM 603 O O . TYR A 1 77 ? 17.748 7.339 -13.643 1.00 42.75 77 TYR A O 1
ATOM 611 N N . ALA A 1 78 ? 16.393 8.630 -14.852 1.00 46.66 78 ALA A N 1
ATOM 612 C CA . ALA A 1 78 ? 16.115 9.527 -13.737 1.00 46.66 78 ALA A CA 1
ATOM 613 C C . ALA A 1 78 ? 14.892 9.074 -12.915 1.00 46.66 78 ALA A C 1
ATOM 615 O O . ALA A 1 78 ? 14.885 9.240 -11.698 1.00 46.66 78 ALA A O 1
ATOM 616 N N . SER A 1 79 ? 13.908 8.385 -13.512 1.00 48.62 79 SER A N 1
ATOM 617 C CA . SER A 1 79 ? 12.746 7.833 -12.785 1.00 48.62 79 SER A CA 1
ATOM 618 C C . SER A 1 79 ? 13.079 6.721 -11.787 1.00 48.62 79 SER A C 1
ATOM 620 O O . SER A 1 79 ? 12.338 6.543 -10.825 1.00 48.62 79 SER A O 1
ATOM 622 N N . SER A 1 80 ? 14.186 5.999 -11.973 1.00 48.62 80 SER A N 1
ATOM 623 C CA . SER A 1 80 ? 14.684 4.988 -11.026 1.00 48.62 80 SER A CA 1
ATOM 624 C C . SER A 1 80 ? 15.248 5.604 -9.735 1.00 48.62 80 SER A C 1
ATOM 626 O O . SER A 1 80 ? 15.236 4.947 -8.692 1.00 48.62 80 SER A O 1
ATOM 628 N N . PHE A 1 81 ? 15.657 6.880 -9.763 1.00 52.44 81 PHE A N 1
ATOM 629 C CA . PHE A 1 81 ? 16.088 7.636 -8.577 1.00 52.44 81 PHE A CA 1
ATOM 630 C C . PHE A 1 81 ? 14.956 8.431 -7.910 1.00 52.44 81 PHE A C 1
ATOM 632 O O . PHE A 1 81 ? 15.101 8.854 -6.762 1.00 52.44 81 PHE A O 1
ATOM 639 N N . PHE A 1 82 ? 13.817 8.618 -8.584 1.00 62.31 82 PHE A N 1
ATOM 640 C CA . PHE A 1 82 ? 12.693 9.374 -8.036 1.00 62.31 82 PHE A CA 1
ATOM 641 C C . PHE A 1 82 ? 11.833 8.506 -7.117 1.00 62.31 82 PHE A C 1
ATOM 643 O O . PHE A 1 82 ? 10.887 7.844 -7.543 1.00 62.31 82 PHE A O 1
ATOM 650 N N . GLN A 1 83 ? 12.152 8.552 -5.824 1.00 75.00 83 GLN A N 1
ATOM 651 C CA . GLN A 1 83 ? 11.245 8.074 -4.787 1.00 75.00 83 GLN A CA 1
ATOM 652 C C . GLN A 1 83 ? 10.073 9.050 -4.669 1.00 75.00 83 GLN A C 1
ATOM 654 O O . GLN A 1 83 ? 10.277 10.259 -4.549 1.00 75.00 83 GLN A O 1
ATOM 659 N N . LYS A 1 84 ? 8.841 8.542 -4.668 1.00 83.31 84 LYS A N 1
ATOM 660 C CA . LYS A 1 84 ? 7.650 9.358 -4.400 1.00 83.31 84 LYS A CA 1
ATOM 661 C C . LYS A 1 84 ? 7.007 8.946 -3.091 1.00 83.31 84 LYS A C 1
ATOM 663 O O . LYS A 1 84 ? 6.881 7.754 -2.821 1.00 83.31 84 LYS A O 1
ATOM 668 N N . ARG A 1 85 ? 6.573 9.927 -2.300 1.00 87.19 85 ARG A N 1
ATOM 669 C CA . ARG A 1 85 ? 5.827 9.667 -1.067 1.00 87.19 85 ARG A CA 1
ATOM 670 C C . ARG A 1 85 ? 4.482 9.038 -1.394 1.00 87.19 85 ARG A C 1
ATOM 672 O O . ARG A 1 85 ? 3.759 9.499 -2.280 1.00 87.19 85 ARG A O 1
ATOM 679 N N . VAL A 1 86 ? 4.149 7.993 -0.656 1.00 88.62 86 VAL A N 1
ATOM 680 C CA . VAL A 1 86 ? 2.881 7.280 -0.763 1.00 88.62 86 VAL A CA 1
ATOM 681 C C . VAL A 1 86 ? 2.255 7.117 0.604 1.00 88.62 86 VAL A C 1
ATOM 683 O O . VAL A 1 86 ? 2.942 7.035 1.624 1.00 88.62 86 VAL A O 1
ATOM 686 N N . LYS A 1 87 ? 0.930 7.039 0.595 1.00 91.75 87 LYS A N 1
ATOM 687 C CA . LYS A 1 87 ? 0.122 6.698 1.752 1.00 91.75 87 LYS A CA 1
ATOM 688 C C . LYS A 1 87 ? -0.646 5.425 1.444 1.00 91.75 87 LYS A C 1
ATOM 690 O O . LYS A 1 87 ? -1.202 5.267 0.357 1.00 91.75 87 LYS A O 1
ATOM 695 N N . GLU A 1 88 ? -0.689 4.539 2.424 1.00 91.00 88 GLU A N 1
ATOM 696 C CA . GLU A 1 88 ? -1.599 3.406 2.438 1.00 91.00 88 GLU A CA 1
ATOM 697 C C . GLU A 1 88 ? -2.618 3.602 3.555 1.00 91.00 88 GLU A C 1
ATOM 699 O O . GLU A 1 88 ? -2.245 3.882 4.694 1.00 91.00 88 GLU A O 1
ATOM 704 N N . SER A 1 89 ? -3.895 3.433 3.227 1.00 90.12 89 SER A N 1
ATOM 705 C CA . SER A 1 89 ? -4.999 3.405 4.183 1.00 90.12 89 SER A CA 1
ATOM 706 C C . SER A 1 89 ? -5.673 2.039 4.122 1.00 90.12 89 SER A C 1
ATOM 708 O O . SER A 1 89 ? -6.012 1.559 3.042 1.00 90.12 89 SER A O 1
ATOM 710 N N . LEU A 1 90 ? -5.886 1.411 5.274 1.00 89.00 90 LEU A N 1
ATOM 711 C CA . LEU A 1 90 ? -6.492 0.088 5.403 1.00 89.00 90 LEU A CA 1
ATOM 712 C C . LEU A 1 90 ? -7.712 0.160 6.313 1.00 89.00 90 LEU A C 1
ATOM 714 O O . LEU A 1 90 ? -7.655 0.762 7.380 1.00 89.00 90 LEU A O 1
ATOM 718 N N . VAL A 1 91 ? -8.797 -0.510 5.931 1.00 88.44 91 VAL A N 1
ATOM 719 C CA . VAL A 1 91 ? -9.947 -0.744 6.812 1.00 88.44 91 VAL A CA 1
ATOM 720 C C . VAL A 1 91 ? -10.073 -2.235 7.068 1.00 88.44 91 VAL A C 1
ATOM 722 O O . VAL A 1 91 ? -10.190 -3.027 6.129 1.00 88.44 91 VAL A O 1
ATOM 725 N N . VAL A 1 92 ? -10.080 -2.613 8.344 1.00 84.75 92 VAL A N 1
ATOM 726 C CA . VAL A 1 92 ? -10.182 -3.997 8.808 1.00 84.75 92 VAL A CA 1
ATOM 727 C C . VAL A 1 92 ? -11.535 -4.217 9.474 1.00 84.75 92 VAL A C 1
ATOM 729 O O . VAL A 1 92 ? -11.918 -3.488 10.384 1.00 84.75 92 VAL A O 1
ATOM 732 N N . ARG A 1 93 ? -12.266 -5.249 9.048 1.00 83.81 93 ARG A N 1
ATOM 733 C CA . ARG A 1 93 ? -13.521 -5.687 9.676 1.00 83.81 93 ARG A CA 1
ATOM 734 C C . ARG A 1 93 ? -13.511 -7.201 9.835 1.00 83.81 93 ARG A C 1
ATOM 736 O O . ARG A 1 93 ? -13.149 -7.913 8.903 1.00 83.81 93 ARG A O 1
ATOM 743 N N . GLY A 1 94 ? -13.877 -7.697 11.019 1.00 82.00 94 GLY A N 1
ATOM 744 C CA . GLY A 1 94 ? -13.890 -9.140 11.302 1.00 82.00 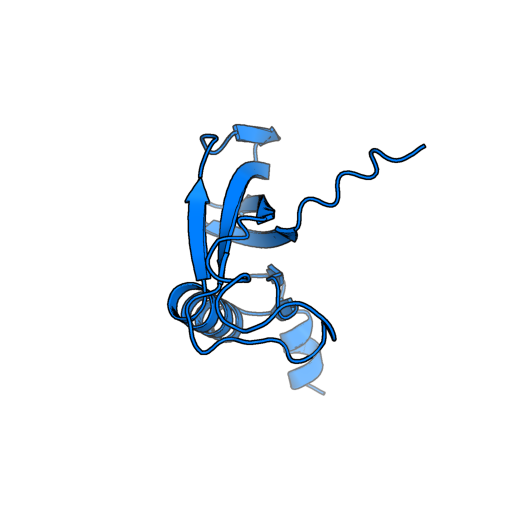94 GLY A CA 1
ATOM 745 C C . GLY A 1 94 ? -12.539 -9.827 11.057 1.00 82.00 94 GLY A C 1
ATOM 746 O O . GLY A 1 94 ? -12.501 -10.939 10.539 1.00 82.00 94 GLY A O 1
ATOM 747 N N . GLY A 1 95 ? -11.429 -9.132 11.336 1.00 79.88 95 GLY A N 1
ATOM 748 C CA . GLY A 1 95 ? -10.070 -9.638 11.107 1.00 79.88 95 GLY A CA 1
ATOM 749 C C . GLY A 1 95 ? -9.613 -9.660 9.643 1.00 79.88 95 GLY A C 1
ATOM 750 O O . GLY A 1 95 ? -8.560 -10.220 9.352 1.00 79.88 95 GLY A O 1
ATOM 751 N N . ARG A 1 96 ? -10.372 -9.070 8.707 1.00 79.81 96 ARG A N 1
ATOM 752 C CA . ARG A 1 96 ? -10.036 -9.033 7.272 1.00 79.81 96 ARG A CA 1
ATOM 753 C C . ARG A 1 96 ? -9.968 -7.604 6.747 1.00 79.81 96 ARG A C 1
ATOM 755 O O . ARG A 1 96 ? -10.772 -6.763 7.144 1.00 79.81 96 ARG A O 1
ATOM 762 N N . VAL A 1 97 ? -9.040 -7.337 5.827 1.00 80.81 97 VAL A N 1
ATOM 763 C CA . VAL A 1 97 ? -8.978 -6.057 5.103 1.00 80.81 97 VAL A CA 1
ATOM 764 C C . VAL A 1 97 ? -10.134 -6.006 4.106 1.00 80.81 97 VAL A C 1
ATOM 766 O O . VAL A 1 97 ? -10.194 -6.817 3.185 1.00 80.81 97 VAL A O 1
ATOM 769 N N . VAL A 1 98 ? -11.049 -5.059 4.298 1.00 84.12 98 VAL A N 1
ATOM 770 C CA . VAL A 1 98 ? -12.215 -4.842 3.421 1.00 84.12 98 VAL A CA 1
ATOM 771 C C . VAL A 1 98 ? -12.024 -3.654 2.481 1.00 84.12 98 VAL A C 1
ATOM 773 O O . VAL A 1 98 ? -12.712 -3.534 1.471 1.00 84.12 98 VAL A O 1
ATOM 776 N N . PHE A 1 99 ? -11.076 -2.775 2.796 1.00 85.69 99 PHE A N 1
ATOM 777 C CA . PHE A 1 99 ? -10.716 -1.637 1.964 1.00 85.69 99 PHE A CA 1
ATOM 778 C C . PHE A 1 99 ? -9.217 -1.372 2.088 1.00 85.69 99 PHE A C 1
ATOM 780 O O . PHE A 1 99 ? -8.689 -1.332 3.201 1.00 85.69 99 PHE A O 1
ATOM 787 N N . ARG A 1 100 ? -8.554 -1.170 0.952 1.00 87.12 100 ARG A N 1
ATOM 788 C CA . ARG A 1 100 ? -7.202 -0.623 0.853 1.00 87.12 100 ARG A CA 1
ATOM 789 C C . ARG A 1 100 ? -7.223 0.527 -0.137 1.00 87.12 100 ARG A C 1
ATOM 791 O O . ARG A 1 100 ? -7.692 0.351 -1.257 1.00 87.12 100 ARG A O 1
ATOM 798 N N . ASP A 1 101 ? -6.662 1.654 0.261 1.00 88.31 101 ASP A N 1
ATOM 799 C CA . ASP A 1 101 ? -6.325 2.749 -0.637 1.00 88.31 101 ASP A CA 1
ATOM 800 C C . ASP A 1 101 ? -4.822 2.977 -0.611 1.00 88.31 101 ASP A C 1
ATOM 802 O O . ASP A 1 101 ? -4.235 3.128 0.460 1.00 88.31 101 ASP A O 1
ATOM 806 N N . PHE A 1 102 ? -4.203 2.936 -1.786 1.00 85.50 102 PHE A N 1
ATOM 807 C CA . PHE A 1 102 ? -2.781 3.154 -1.976 1.00 85.50 102 PHE A CA 1
ATOM 808 C C . PHE A 1 102 ? -2.578 4.209 -3.056 1.00 85.50 102 PHE A C 1
ATOM 810 O O . PHE A 1 102 ? -2.894 3.995 -4.229 1.00 85.50 102 PHE A O 1
ATOM 817 N N . GLY A 1 103 ? -2.038 5.352 -2.647 1.00 84.69 103 GLY A N 1
ATOM 818 C CA . GLY A 1 103 ? -1.946 6.534 -3.488 1.00 84.69 103 GLY A CA 1
ATOM 819 C C . GLY A 1 103 ? -0.689 7.343 -3.217 1.00 84.69 103 GLY A C 1
ATOM 820 O O . GLY A 1 103 ? -0.050 7.211 -2.168 1.00 84.69 103 GLY A O 1
ATOM 821 N N . TYR A 1 104 ? -0.342 8.214 -4.164 1.00 83.12 104 TYR A N 1
ATOM 822 C CA . TYR A 1 104 ? 0.644 9.255 -3.901 1.00 83.12 104 TYR A CA 1
ATOM 823 C C . TYR A 1 104 ? 0.130 10.180 -2.806 1.00 83.12 104 TYR A C 1
ATOM 825 O O . TYR A 1 104 ? -1.031 10.596 -2.814 1.00 83.12 104 TYR A O 1
ATOM 833 N N . ARG A 1 105 ? 1.021 10.528 -1.881 1.00 76.38 105 ARG A N 1
ATOM 834 C CA . ARG A 1 105 ? 0.774 11.634 -0.972 1.00 76.38 105 ARG A CA 1
ATOM 835 C C . ARG A 1 105 ? 1.026 12.911 -1.764 1.00 76.38 105 ARG A C 1
ATOM 837 O O . ARG A 1 105 ? 2.170 13.306 -1.969 1.00 76.38 105 ARG A O 1
ATOM 844 N N . TRP A 1 106 ? -0.047 13.500 -2.274 1.00 60.25 106 TRP A N 1
ATOM 845 C CA . TRP A 1 106 ? -0.010 14.864 -2.777 1.00 60.25 106 TRP A CA 1
ATOM 846 C C . TRP A 1 106 ? 0.047 15.765 -1.547 1.00 60.25 106 TRP A C 1
ATOM 848 O O . TRP A 1 106 ? -0.982 16.025 -0.929 1.00 60.25 106 TRP A O 1
ATOM 858 N N . ASP A 1 107 ? 1.248 16.169 -1.132 1.00 52.50 107 ASP A N 1
ATOM 859 C CA . ASP A 1 107 ? 1.358 17.320 -0.242 1.00 52.50 107 ASP A CA 1
ATOM 860 C C . ASP A 1 107 ? 0.826 18.507 -1.065 1.00 52.50 107 ASP A C 1
ATOM 862 O O . ASP A 1 107 ? 1.466 18.942 -2.021 1.00 52.50 107 ASP A O 1
ATOM 866 N N . MET A 1 108 ? -0.379 18.998 -0.751 1.00 41.84 108 MET A N 1
ATOM 867 C CA . MET A 1 108 ? -0.842 20.314 -1.218 1.00 41.84 108 MET A CA 1
ATOM 868 C C . MET A 1 108 ? -0.130 21.426 -0.428 1.00 41.84 108 MET A C 1
ATOM 870 O O . MET A 1 108 ? -0.745 22.405 -0.025 1.00 41.84 108 MET A O 1
ATOM 874 N N . ASP A 1 109 ? 1.175 21.273 -0.214 1.00 38.78 109 ASP A N 1
ATOM 875 C CA . ASP A 1 109 ? 2.032 22.284 0.392 1.00 38.78 109 ASP A CA 1
ATOM 876 C C . ASP A 1 109 ? 2.670 23.094 -0.736 1.00 38.78 109 ASP A C 1
ATOM 878 O O . ASP A 1 109 ? 3.855 22.978 -1.050 1.00 38.78 109 ASP A O 1
ATOM 882 N N . SER A 1 110 ? 1.836 23.890 -1.401 1.00 36.06 110 SER A N 1
ATOM 883 C CA . SER A 1 110 ? 2.296 24.994 -2.236 1.00 36.06 110 SER A CA 1
ATOM 884 C C . SER A 1 110 ? 1.182 26.027 -2.397 1.00 36.06 110 SER A C 1
ATOM 886 O O . SER A 1 110 ? 0.496 26.007 -3.418 1.00 36.06 110 SER A O 1
ATOM 888 N N . VAL A 1 111 ? 0.993 26.878 -1.380 1.00 35.78 111 VAL A N 1
ATOM 889 C CA . VAL A 1 111 ? 1.077 28.355 -1.466 1.00 35.78 111 VAL A CA 1
ATOM 890 C C . VAL A 1 111 ? 1.474 28.888 -0.093 1.00 35.78 111 VAL A C 1
ATOM 892 O O . VAL A 1 111 ? 0.784 28.534 0.886 1.00 35.78 111 VAL A O 1
#

Sequence (111 aa):
MKEFVSLMDRYVHFSSLWGVARGAHAACAVMGNERAKLRITWTSQLEPVTAHTFMREGYVHLLEGTFVSGLPFIGPYASSFFQKRVKESLVVRGGRVVFRDFGYRWDMDSV

InterPro domains:
  IPR059006 NTF2-like domain, kinetoplastea [PF26533] (1-108)

Secondary structure (DSSP, 8-state):
-HHHHHTT-SS-EEEETTEEEESHHHHHHHHHHHHHHEEEEESS--EESSSSEEEEEEEEEEPTT---TT-TT--HHHHTT--EEEEEEEEEETTEEEEEEEEE-------